Protein AF-A0A2T2T8S8-F1 (afdb_monomer)

Mean predicted aligned error: 12.5 Å

Foldseek 3Di:
DDDDDDDDDDDDDPPPPPPPPPPDPPPPDFQAAEWEQEPNHTDDQLPDDDSDHPVCVVVNQVVSQVSLVVQQLPVKDFDDWDWAPPDPGIHIYTYIYSHDRDDDDDDDDDD

Solvent-accessible surface area (backbone atoms only — not comparable to full-atom values): 7382 Å² total; per-residue (Å²): 134,90,77,90,81,88,82,90,82,82,78,93,73,92,67,80,78,72,80,76,78,77,78,69,84,74,74,85,83,58,62,32,53,72,41,45,27,47,75,87,37,84,44,81,59,90,67,80,73,74,83,54,50,74,88,40,54,68,58,55,52,49,55,52,46,53,51,39,35,74,74,22,18,75,62,42,43,77,77,50,75,49,78,44,72,91,51,97,65,33,36,36,41,41,33,30,38,48,65,65,75,59,76,91,85,81,88,87,86,86,132

Radius of gyration: 25.23 Å; Cα contacts (8 Å, |Δi|>4): 132; chains: 1; bounding box: 71×66×52 Å

Sequence (111 aa):
MWAMLLATSGLLGIGTACAQSREAPSPVGSTPDWHLILDGERADWPGEPPAAPLDSVRHVGQVLLDRLQEDGYYYAQVDSVVLDTTSTTPAVRLYAERGPRVVVGHLRIEG

Structure (mmCIF, N/CA/C/O backbone):
data_AF-A0A2T2T8S8-F1
#
_entry.id   AF-A0A2T2T8S8-F1
#
loop_
_atom_site.group_PDB
_atom_site.id
_atom_site.type_symbol
_atom_site.label_atom_id
_atom_site.label_alt_id
_atom_site.label_comp_id
_atom_site.label_asym_id
_atom_site.label_entity_id
_atom_site.label_seq_id
_atom_site.pdbx_PDB_ins_code
_atom_site.Cartn_x
_atom_site.Cartn_y
_atom_site.Cartn_z
_atom_site.occupancy
_atom_site.B_iso_or_equiv
_atom_site.auth_seq_id
_atom_site.auth_comp_id
_atom_site.auth_asym_id
_atom_site.auth_atom_id
_atom_site.pdbx_PDB_model_num
ATOM 1 N N . MET A 1 1 ? 50.464 -47.527 -17.097 1.00 39.84 1 MET A N 1
ATOM 2 C CA . MET A 1 1 ? 51.614 -47.984 -16.288 1.00 39.84 1 MET A CA 1
ATOM 3 C C . MET A 1 1 ? 52.515 -46.769 -16.094 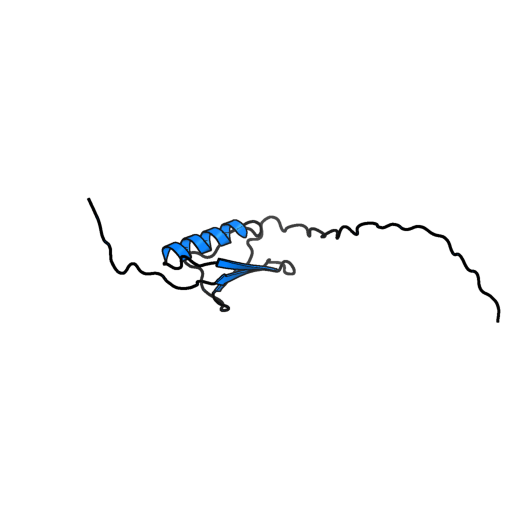1.00 39.84 1 MET A C 1
ATOM 5 O O . MET A 1 1 ? 52.869 -46.194 -17.112 1.00 39.84 1 MET A O 1
ATOM 9 N N . TRP A 1 2 ? 52.834 -46.412 -14.837 1.00 37.34 2 TRP A N 1
ATOM 10 C CA . TRP A 1 2 ? 53.684 -45.285 -14.374 1.00 37.34 2 TRP A CA 1
ATOM 11 C C . TRP A 1 2 ? 53.096 -43.868 -14.546 1.00 37.34 2 TRP A C 1
ATOM 13 O O . TRP A 1 2 ? 52.536 -43.565 -15.586 1.00 37.34 2 TRP A O 1
ATOM 23 N N . ALA A 1 3 ? 53.186 -42.930 -13.603 1.00 45.66 3 ALA A N 1
ATOM 24 C CA . ALA A 1 3 ? 53.543 -42.949 -12.186 1.00 45.66 3 ALA A CA 1
ATOM 25 C C . ALA A 1 3 ? 53.020 -41.639 -11.559 1.00 45.66 3 ALA A C 1
ATOM 27 O O . ALA A 1 3 ? 52.929 -40.612 -12.228 1.00 45.66 3 ALA A O 1
ATOM 28 N N . MET A 1 4 ? 52.675 -41.713 -10.274 1.00 52.09 4 MET A N 1
ATOM 29 C CA . MET A 1 4 ? 52.351 -40.595 -9.389 1.00 52.09 4 MET A CA 1
ATOM 30 C C . MET A 1 4 ? 53.404 -39.481 -9.424 1.00 52.09 4 MET A C 1
ATOM 32 O O . MET A 1 4 ? 54.600 -39.764 -9.388 1.00 52.09 4 MET A O 1
ATOM 36 N N . LEU A 1 5 ? 52.955 -38.231 -9.294 1.00 53.25 5 LEU A N 1
ATOM 37 C CA . LEU A 1 5 ? 53.728 -37.211 -8.590 1.00 53.25 5 LEU A CA 1
ATOM 38 C C . LEU A 1 5 ? 52.792 -36.420 -7.669 1.00 53.25 5 LEU A C 1
ATOM 40 O O . LEU A 1 5 ? 51.953 -35.635 -8.101 1.00 53.25 5 LEU A O 1
ATOM 44 N N . LEU A 1 6 ? 52.917 -36.739 -6.380 1.00 48.94 6 LEU A N 1
ATOM 45 C CA . LEU A 1 6 ? 52.375 -36.013 -5.242 1.00 48.94 6 LEU A CA 1
ATOM 46 C C . LEU A 1 6 ? 53.037 -34.634 -5.149 1.00 48.94 6 LEU A C 1
ATOM 48 O O . LEU A 1 6 ? 54.260 -34.546 -5.094 1.00 48.94 6 LEU A O 1
ATOM 52 N N . ALA A 1 7 ? 52.229 -33.588 -5.006 1.00 50.28 7 ALA A N 1
ATOM 53 C CA . ALA A 1 7 ? 52.652 -32.339 -4.385 1.00 50.28 7 ALA A CA 1
ATOM 54 C C . ALA A 1 7 ? 51.649 -31.975 -3.283 1.00 50.28 7 ALA A C 1
ATOM 56 O O . ALA A 1 7 ? 50.660 -31.281 -3.493 1.00 50.28 7 ALA A O 1
ATOM 57 N N . THR A 1 8 ? 51.896 -32.514 -2.093 1.00 53.31 8 THR A N 1
ATOM 58 C CA . THR A 1 8 ? 51.374 -32.010 -0.821 1.00 53.31 8 THR A CA 1
ATOM 59 C C . THR A 1 8 ? 52.195 -30.803 -0.386 1.00 53.31 8 THR A C 1
ATOM 61 O O . THR A 1 8 ? 53.397 -30.961 -0.181 1.00 53.31 8 THR A O 1
ATOM 64 N N . SER A 1 9 ? 51.555 -29.639 -0.240 1.00 46.44 9 SER A N 1
ATOM 65 C CA . SER A 1 9 ? 51.893 -28.468 0.608 1.00 46.44 9 SER A CA 1
ATOM 66 C C . SER A 1 9 ? 51.174 -27.260 -0.009 1.00 46.44 9 SER A C 1
ATOM 68 O O . SER A 1 9 ? 51.342 -27.009 -1.190 1.00 46.44 9 SER A O 1
ATOM 70 N N . GLY A 1 10 ? 50.352 -26.460 0.655 1.00 40.75 10 GLY A N 1
ATOM 71 C CA . GLY A 1 10 ? 50.026 -26.310 2.059 1.00 40.75 10 GLY A CA 1
ATOM 72 C C . GLY A 1 10 ? 49.193 -25.028 2.223 1.00 40.75 10 GLY A C 1
ATOM 73 O O . GLY A 1 10 ? 48.893 -24.342 1.250 1.00 40.75 10 GLY A O 1
ATOM 74 N N . LEU A 1 11 ? 48.905 -24.715 3.484 1.00 41.28 11 LEU A N 1
ATOM 75 C CA . LEU A 1 11 ? 48.324 -23.481 4.020 1.00 41.28 11 LEU A CA 1
ATOM 76 C C . LEU A 1 11 ? 46.808 -23.253 3.886 1.00 41.28 11 LEU A C 1
ATOM 78 O O . LEU A 1 11 ? 46.279 -22.806 2.873 1.00 41.28 11 LEU A O 1
ATOM 82 N N . LEU A 1 12 ? 46.157 -23.441 5.041 1.00 47.50 12 LEU A N 1
ATOM 83 C CA . LEU A 1 12 ? 45.060 -22.623 5.554 1.00 47.50 12 LEU A CA 1
ATOM 84 C C . LEU A 1 12 ? 45.119 -21.181 5.019 1.00 47.50 12 LEU A C 1
ATOM 86 O O . LEU A 1 12 ? 45.936 -20.374 5.457 1.00 47.50 12 LEU A O 1
ATOM 90 N N . GLY A 1 13 ? 44.180 -20.852 4.144 1.00 38.56 13 GLY A N 1
ATOM 91 C CA . GLY A 1 13 ? 43.701 -19.495 3.950 1.00 38.56 13 GLY A CA 1
ATOM 92 C C . GLY A 1 13 ? 42.213 -19.503 4.245 1.00 38.56 13 GLY A C 1
ATOM 93 O O . GLY A 1 13 ? 41.417 -19.807 3.362 1.00 38.56 13 GLY A O 1
ATOM 94 N N . ILE A 1 14 ? 41.823 -19.191 5.483 1.00 51.94 14 ILE A N 1
ATOM 95 C CA . ILE A 1 14 ? 40.445 -18.790 5.791 1.00 51.94 14 ILE A CA 1
ATOM 96 C C . ILE A 1 14 ? 40.292 -17.381 5.208 1.00 51.94 14 ILE A C 1
ATOM 98 O O . ILE A 1 14 ? 40.355 -16.376 5.908 1.00 51.94 14 ILE A O 1
ATOM 102 N N . GLY A 1 15 ? 40.216 -17.309 3.882 1.00 43.00 15 GLY A N 1
ATOM 103 C CA . GLY A 1 15 ? 39.838 -16.109 3.165 1.00 43.00 15 GLY A CA 1
ATOM 104 C C . GLY A 1 15 ? 38.327 -16.038 3.212 1.00 43.00 15 GLY A C 1
ATOM 105 O O . GLY A 1 15 ? 37.651 -16.795 2.522 1.00 43.00 15 GLY A O 1
ATOM 106 N N . THR A 1 16 ? 37.801 -15.164 4.060 1.00 51.31 16 THR A N 1
ATOM 107 C CA . THR A 1 16 ? 36.418 -14.699 3.987 1.00 51.31 16 THR A CA 1
ATOM 108 C C . THR A 1 16 ? 36.106 -14.345 2.536 1.00 51.31 16 THR A C 1
ATOM 110 O O . THR A 1 16 ? 36.613 -13.352 2.013 1.00 51.31 16 THR A O 1
ATOM 113 N N . ALA A 1 17 ? 35.314 -15.179 1.866 1.00 47.94 17 ALA A N 1
ATOM 114 C CA . ALA A 1 17 ? 34.759 -14.846 0.570 1.00 47.94 17 ALA A CA 1
ATOM 115 C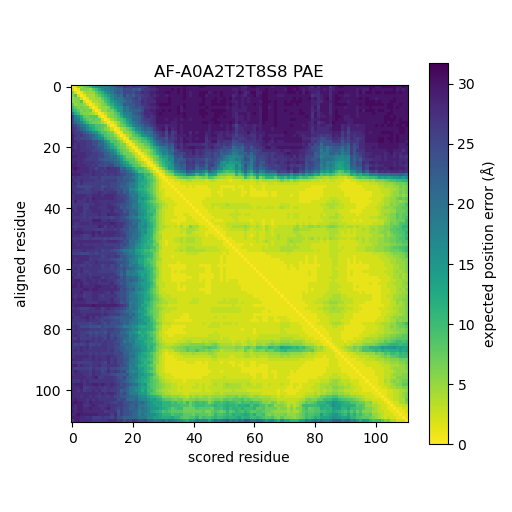 C . ALA A 1 17 ? 33.784 -13.686 0.793 1.00 47.94 17 ALA A C 1
ATOM 117 O O . ALA A 1 17 ? 32.633 -13.892 1.171 1.00 47.94 17 ALA A O 1
ATOM 118 N N . CYS A 1 18 ? 34.254 -12.452 0.614 1.00 49.56 18 CYS A N 1
ATOM 119 C CA . CYS A 1 18 ? 33.355 -11.329 0.412 1.00 49.56 18 CYS A CA 1
ATOM 120 C C . CYS A 1 18 ? 32.591 -11.636 -0.875 1.00 49.56 18 CYS A C 1
ATOM 122 O O . CYS A 1 18 ? 33.172 -11.611 -1.960 1.00 49.56 18 CYS A O 1
ATOM 124 N N . ALA A 1 19 ? 31.308 -11.976 -0.757 1.00 44.47 19 ALA A N 1
ATOM 125 C CA . ALA A 1 19 ? 30.407 -11.969 -1.893 1.00 44.47 19 ALA A CA 1
ATOM 126 C C . ALA A 1 19 ? 30.421 -10.540 -2.454 1.00 44.47 19 ALA A C 1
ATOM 128 O O . ALA A 1 19 ? 29.839 -9.627 -1.873 1.00 44.47 19 ALA A O 1
ATOM 129 N N . GLN A 1 20 ? 31.173 -10.318 -3.533 1.00 46.09 20 GLN A N 1
ATOM 130 C CA . GLN A 1 20 ? 31.117 -9.071 -4.277 1.00 46.09 20 GLN A CA 1
ATOM 131 C C . GLN A 1 20 ? 29.781 -9.069 -5.013 1.00 46.09 20 GLN A C 1
ATOM 133 O O . GLN A 1 20 ? 29.659 -9.620 -6.107 1.00 46.09 20 GLN A O 1
ATOM 138 N N . SER A 1 21 ? 28.760 -8.492 -4.381 1.00 49.69 21 SER A N 1
ATOM 139 C CA . SER A 1 21 ? 27.549 -8.087 -5.082 1.00 49.69 21 SER A CA 1
ATOM 140 C C . SER A 1 21 ? 27.979 -7.116 -6.172 1.00 49.69 21 SER A C 1
ATOM 142 O O . SER A 1 21 ? 28.394 -5.992 -5.901 1.00 49.69 21 SER A O 1
ATOM 144 N N . ARG A 1 22 ? 27.964 -7.593 -7.416 1.00 43.16 22 ARG A N 1
ATOM 145 C CA . ARG A 1 22 ? 28.172 -6.762 -8.593 1.00 43.16 22 ARG A CA 1
ATOM 146 C C . ARG A 1 22 ? 27.006 -5.785 -8.651 1.00 43.16 22 ARG A C 1
ATOM 148 O O . ARG A 1 22 ? 25.899 -6.178 -9.008 1.00 43.16 22 ARG A O 1
ATOM 155 N N . GLU A 1 23 ? 27.257 -4.534 -8.291 1.00 48.78 23 GLU A N 1
ATOM 156 C CA . GLU A 1 23 ? 26.341 -3.444 -8.600 1.00 48.78 23 GLU A CA 1
ATOM 157 C C . GLU A 1 23 ? 26.225 -3.370 -10.125 1.00 48.78 23 GLU A C 1
ATOM 159 O O . GLU A 1 23 ? 27.192 -3.100 -10.844 1.00 48.78 23 GLU A O 1
ATOM 164 N N . ALA A 1 24 ? 25.046 -3.717 -10.640 1.00 56.38 24 ALA A N 1
ATOM 165 C CA . ALA A 1 24 ? 24.691 -3.370 -12.002 1.00 56.38 24 ALA A CA 1
ATOM 166 C C . ALA A 1 24 ? 24.649 -1.835 -12.094 1.00 56.38 24 ALA A C 1
ATOM 168 O O . ALA A 1 24 ? 24.199 -1.195 -11.141 1.00 56.38 24 ALA A O 1
ATOM 169 N N . PRO A 1 25 ? 25.112 -1.226 -13.201 1.00 47.28 25 PRO A N 1
ATOM 170 C CA . PRO A 1 25 ? 24.953 0.206 -13.395 1.00 47.28 25 PRO A CA 1
ATOM 171 C C . PRO A 1 25 ? 23.465 0.549 -13.295 1.00 47.28 25 PRO A C 1
ATOM 173 O O . PRO A 1 25 ? 22.661 0.070 -14.095 1.00 47.28 25 PRO A O 1
ATOM 176 N N . SER A 1 26 ? 23.101 1.343 -12.286 1.00 52.53 26 SER A N 1
ATOM 177 C CA . SER A 1 26 ? 21.741 1.847 -12.127 1.00 52.53 26 SER A CA 1
ATOM 178 C C . SER A 1 26 ? 21.361 2.616 -13.393 1.00 52.53 26 SER A C 1
ATOM 180 O O . SER A 1 26 ? 22.100 3.533 -13.769 1.00 52.53 26 SER A O 1
ATOM 182 N N . PRO A 1 27 ? 20.244 2.292 -14.067 1.00 54.09 27 PRO A N 1
ATOM 183 C CA . PRO A 1 27 ? 19.713 3.167 -15.095 1.00 54.09 27 PRO A CA 1
ATOM 184 C C . PRO A 1 27 ? 19.326 4.478 -14.410 1.00 54.09 27 PRO A C 1
ATOM 186 O O . PRO A 1 27 ? 18.331 4.573 -13.693 1.00 54.09 27 PRO A O 1
ATOM 189 N N . VAL A 1 28 ? 20.178 5.486 -14.566 1.00 50.19 28 VAL A N 1
ATOM 190 C CA . VAL A 1 28 ? 19.932 6.839 -14.077 1.00 50.19 28 VAL A CA 1
ATOM 191 C C . VAL A 1 28 ? 18.678 7.352 -14.792 1.00 50.19 28 VAL A C 1
ATOM 193 O O . VAL A 1 28 ? 18.725 7.655 -15.980 1.00 50.19 28 VAL A O 1
ATOM 196 N N . GLY A 1 29 ? 17.551 7.421 -14.077 1.00 58.06 29 GLY A N 1
ATOM 197 C CA . GLY A 1 29 ? 16.360 8.161 -14.508 1.00 58.06 29 GLY A CA 1
ATOM 198 C C . GLY A 1 29 ? 15.196 7.372 -15.117 1.00 58.06 29 GLY A C 1
ATOM 199 O O . GLY A 1 29 ? 14.261 8.009 -15.592 1.00 58.06 29 GLY A O 1
ATOM 200 N N . SER A 1 30 ? 15.184 6.034 -15.102 1.00 67.19 30 SER A N 1
ATOM 201 C CA . SER A 1 30 ? 13.965 5.294 -15.471 1.00 67.19 30 SER A CA 1
ATOM 202 C C . SER A 1 30 ? 13.018 5.196 -14.272 1.00 67.19 30 SER A C 1
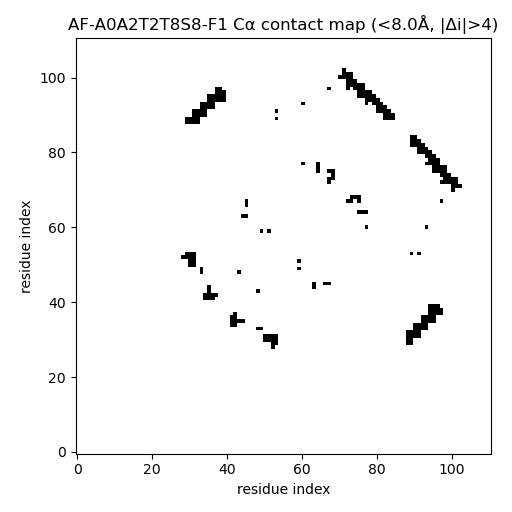ATOM 204 O O . SER A 1 30 ? 13.363 4.555 -13.276 1.00 67.19 30 SER A O 1
ATOM 206 N N . THR A 1 31 ? 11.830 5.799 -14.363 1.00 85.00 31 THR A N 1
ATOM 207 C CA . THR A 1 31 ? 10.737 5.530 -13.417 1.00 85.00 31 THR A CA 1
ATOM 208 C C . THR A 1 31 ? 10.334 4.062 -13.567 1.00 85.00 31 THR A C 1
ATOM 210 O O . THR A 1 31 ? 9.957 3.666 -14.671 1.00 85.00 31 THR A O 1
ATOM 213 N N . PRO A 1 32 ? 10.471 3.236 -12.518 1.00 93.06 32 PRO A N 1
ATOM 214 C CA . PRO A 1 32 ? 10.121 1.833 -12.604 1.00 93.06 32 PRO A CA 1
ATOM 215 C C . PRO A 1 32 ? 8.603 1.643 -12.627 1.00 93.06 32 PRO A C 1
ATOM 217 O O . PRO A 1 32 ? 7.843 2.487 -12.145 1.00 93.06 32 PRO A O 1
ATOM 220 N N . ASP A 1 33 ? 8.170 0.490 -13.123 1.00 94.94 33 ASP A N 1
ATOM 221 C CA . ASP A 1 33 ? 6.774 0.078 -13.056 1.00 94.94 33 ASP A CA 1
ATOM 222 C C . ASP A 1 33 ? 6.448 -0.391 -11.632 1.00 94.94 33 ASP A C 1
ATOM 224 O O . ASP A 1 33 ? 6.867 -1.464 -11.188 1.00 94.94 33 ASP A O 1
ATOM 228 N N . TRP A 1 34 ? 5.707 0.437 -10.894 1.00 96.81 34 TRP A N 1
ATOM 229 C CA . TRP A 1 34 ? 5.297 0.162 -9.518 1.00 96.81 34 TRP A CA 1
ATOM 230 C C . TRP A 1 34 ? 4.038 -0.708 -9.466 1.00 96.81 34 TRP A C 1
ATOM 232 O O . TRP A 1 34 ? 2.998 -0.395 -10.055 1.00 96.81 34 TRP A O 1
ATOM 242 N N . HIS A 1 35 ? 4.095 -1.793 -8.701 1.00 97.38 35 HIS A N 1
ATOM 243 C CA . HIS A 1 35 ? 2.973 -2.691 -8.455 1.00 97.38 35 HIS A CA 1
ATOM 244 C C . HIS A 1 35 ? 2.789 -2.904 -6.956 1.00 97.38 35 HIS A C 1
ATOM 246 O O . HIS A 1 35 ? 3.736 -3.269 -6.258 1.00 97.38 35 HIS A O 1
ATOM 252 N N . LEU A 1 36 ? 1.560 -2.709 -6.482 1.00 98.31 36 LEU A N 1
ATOM 253 C CA . LEU A 1 36 ? 1.169 -3.006 -5.112 1.00 98.31 36 LEU A CA 1
ATOM 254 C C . LEU A 1 36 ? 0.523 -4.390 -5.049 1.00 98.31 36 LEU A C 1
ATOM 256 O O . LEU A 1 36 ? -0.374 -4.711 -5.833 1.00 98.31 36 LEU A O 1
ATOM 260 N N . ILE A 1 37 ? 0.995 -5.201 -4.110 1.00 98.50 37 ILE A N 1
ATOM 261 C CA . ILE A 1 37 ? 0.382 -6.462 -3.725 1.00 98.50 37 ILE A CA 1
ATOM 262 C C . ILE A 1 37 ? -0.050 -6.304 -2.272 1.00 98.50 37 ILE A C 1
ATOM 264 O O . ILE A 1 37 ? 0.792 -6.134 -1.392 1.00 98.50 37 ILE A O 1
ATOM 268 N N . LEU A 1 38 ? -1.355 -6.337 -2.033 1.00 97.88 38 LEU A N 1
ATOM 269 C CA . LEU A 1 38 ? -1.960 -6.118 -0.731 1.00 97.88 38 LEU A CA 1
ATOM 270 C C . LEU A 1 38 ? -2.703 -7.384 -0.309 1.00 97.88 38 LEU A C 1
ATOM 272 O O . LEU A 1 38 ? -3.566 -7.865 -1.039 1.00 97.88 38 LEU A O 1
ATOM 276 N N . ASP A 1 39 ? -2.332 -7.943 0.841 1.00 97.25 39 ASP A N 1
ATOM 277 C CA . ASP A 1 39 ? -2.870 -9.212 1.359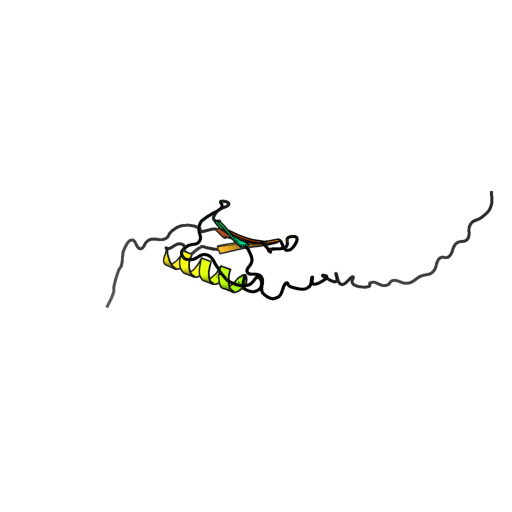 1.00 97.25 39 ASP A CA 1
ATOM 278 C C . ASP A 1 39 ? -2.766 -10.375 0.346 1.00 97.25 39 ASP A C 1
ATOM 280 O O . ASP A 1 39 ? -3.633 -11.241 0.255 1.00 97.25 39 ASP A O 1
ATOM 284 N N . GLY A 1 40 ? -1.690 -10.378 -0.448 1.00 96.88 40 GLY A N 1
ATOM 285 C CA . GLY A 1 40 ? -1.415 -11.403 -1.459 1.00 96.88 40 GLY A CA 1
ATOM 286 C C . GLY A 1 40 ? -2.057 -11.165 -2.831 1.00 96.88 40 GLY A C 1
ATOM 287 O O . GLY A 1 40 ? -1.746 -11.901 -3.768 1.00 96.88 40 GLY A O 1
ATOM 288 N N . GLU A 1 41 ? -2.877 -10.126 -2.996 1.00 97.50 41 GLU A N 1
ATOM 289 C CA . GLU A 1 41 ? -3.541 -9.806 -4.265 1.00 97.50 41 GLU A CA 1
ATOM 290 C C . GLU A 1 41 ? -3.022 -8.505 -4.877 1.00 97.50 41 GLU A C 1
ATOM 292 O O . GLU A 1 41 ? -2.638 -7.573 -4.174 1.00 97.50 41 GLU A O 1
ATOM 297 N N . ARG A 1 42 ? -3.006 -8.414 -6.213 1.00 97.50 42 ARG A N 1
ATOM 298 C CA . ARG A 1 42 ? -2.664 -7.154 -6.886 1.00 97.50 42 ARG A CA 1
ATOM 299 C C . ARG A 1 42 ? -3.754 -6.128 -6.591 1.00 97.50 42 ARG A C 1
ATOM 301 O O . ARG A 1 42 ? -4.917 -6.375 -6.892 1.00 97.50 42 ARG A O 1
ATOM 308 N N . ALA A 1 43 ? -3.352 -4.984 -6.056 1.00 97.19 43 ALA A N 1
ATOM 309 C CA . ALA A 1 43 ? -4.262 -3.940 -5.617 1.00 97.19 43 ALA A CA 1
ATOM 310 C C . ALA A 1 43 ? -3.933 -2.597 -6.270 1.00 97.19 43 ALA A C 1
ATOM 312 O O . ALA A 1 43 ? -2.809 -2.358 -6.725 1.00 97.19 43 ALA A O 1
ATOM 313 N N . ASP A 1 44 ? -4.926 -1.716 -6.280 1.00 96.56 44 ASP A N 1
ATOM 314 C CA . ASP A 1 44 ? -4.724 -0.311 -6.597 1.00 96.56 44 ASP A CA 1
ATOM 315 C C . ASP A 1 44 ? -4.032 0.395 -5.430 1.00 96.56 44 ASP A C 1
ATOM 317 O O . ASP A 1 44 ? -4.210 0.040 -4.261 1.00 96.56 44 ASP A O 1
ATOM 321 N N . TRP A 1 45 ? -3.235 1.412 -5.748 1.00 96.00 45 TRP A N 1
ATOM 322 C CA . TRP A 1 45 ? -2.610 2.241 -4.726 1.00 96.00 45 TRP A CA 1
ATOM 323 C C . TRP A 1 45 ? -3.683 3.050 -3.985 1.00 96.00 45 TRP A C 1
ATOM 325 O O . TRP A 1 45 ? -4.592 3.583 -4.625 1.00 96.00 45 TRP A O 1
ATOM 335 N N . PRO A 1 46 ? -3.585 3.205 -2.652 1.00 93.62 46 PRO A N 1
ATOM 336 C CA . PRO A 1 46 ? -4.387 4.200 -1.958 1.00 93.62 46 PRO A CA 1
ATOM 337 C C . PRO A 1 46 ? -3.903 5.583 -2.420 1.00 93.62 46 PRO A C 1
ATOM 339 O O . PRO A 1 46 ? -2.822 6.038 -2.041 1.00 93.62 46 PRO A O 1
ATOM 342 N N . GLY A 1 47 ? -4.663 6.216 -3.314 1.00 91.31 47 GLY A N 1
ATOM 343 C CA . GLY A 1 47 ? -4.306 7.477 -3.970 1.00 91.31 47 GLY A CA 1
ATOM 344 C C . GLY A 1 47 ? -3.513 7.302 -5.271 1.00 91.31 47 GLY A C 1
ATOM 345 O O . GLY A 1 47 ? -3.654 6.310 -5.980 1.00 91.31 47 GLY A O 1
ATOM 346 N N . GLU A 1 48 ? -2.689 8.298 -5.604 1.00 91.94 48 GLU A N 1
ATOM 347 C CA . GLU A 1 48 ? -1.902 8.296 -6.843 1.00 91.94 48 GLU A CA 1
ATOM 348 C C . GLU A 1 48 ? -0.816 7.199 -6.806 1.00 91.94 48 GLU A C 1
ATOM 350 O O . GLU A 1 48 ? -0.101 7.088 -5.792 1.00 91.94 48 GLU A O 1
ATOM 355 N N . PRO A 1 49 ? -0.645 6.423 -7.895 1.00 92.44 49 PRO A N 1
ATOM 356 C CA . PRO A 1 49 ? 0.485 5.519 -8.050 1.00 92.44 49 PRO A CA 1
ATOM 357 C C . PRO A 1 49 ? 1.835 6.254 -7.952 1.00 92.44 49 PRO A C 1
ATOM 359 O O . PRO A 1 49 ? 1.950 7.409 -8.370 1.00 92.44 49 PRO A O 1
ATOM 362 N N . PRO A 1 50 ? 2.896 5.610 -7.441 1.00 94.00 50 PRO A N 1
ATOM 363 C CA . PRO A 1 50 ? 4.195 6.252 -7.314 1.00 94.00 50 PRO A CA 1
ATOM 364 C C . PRO A 1 50 ? 4.819 6.546 -8.681 1.00 94.00 50 PRO A C 1
ATOM 366 O O . PRO A 1 50 ? 4.992 5.652 -9.504 1.00 94.00 50 PRO A O 1
ATOM 369 N N . ALA A 1 51 ? 5.258 7.789 -8.876 1.00 92.06 51 ALA A N 1
ATOM 370 C CA . ALA A 1 51 ? 6.121 8.196 -9.989 1.00 92.06 51 ALA A CA 1
ATOM 371 C C . ALA A 1 51 ? 7.606 8.299 -9.569 1.00 92.06 51 ALA A C 1
ATOM 373 O O . ALA A 1 51 ? 8.399 8.998 -10.200 1.00 92.06 51 ALA A O 1
ATOM 374 N N . ALA A 1 52 ? 7.976 7.645 -8.463 1.00 92.06 52 ALA A N 1
ATOM 375 C CA . ALA A 1 52 ? 9.273 7.790 -7.806 1.00 92.06 52 ALA A CA 1
ATOM 376 C C . ALA A 1 52 ? 10.359 6.887 -8.428 1.00 92.06 52 ALA A C 1
ATOM 378 O O . ALA A 1 52 ? 10.030 5.809 -8.929 1.00 92.06 52 ALA A O 1
ATOM 379 N N . PRO A 1 53 ? 11.646 7.284 -8.374 1.00 93.00 53 PRO A N 1
ATOM 380 C CA . PRO A 1 53 ? 12.755 6.463 -8.860 1.00 93.00 53 PRO A CA 1
ATOM 381 C C . PRO A 1 53 ? 12.966 5.196 -8.015 1.00 93.00 53 PRO A C 1
ATOM 383 O O . PRO A 1 53 ? 12.465 5.066 -6.898 1.00 93.00 53 PRO A O 1
ATOM 386 N N . LEU A 1 54 ? 13.731 4.245 -8.560 1.00 91.38 54 LEU A N 1
ATOM 387 C CA . LEU A 1 54 ? 13.939 2.912 -7.977 1.00 91.38 54 LEU A CA 1
ATOM 388 C C . LEU A 1 54 ? 14.553 2.926 -6.564 1.00 91.38 54 LEU A C 1
ATOM 390 O O . LEU A 1 54 ? 14.270 2.046 -5.761 1.00 91.38 54 LEU A O 1
ATOM 394 N N . ASP A 1 55 ? 15.375 3.916 -6.232 1.00 91.12 55 ASP A N 1
ATOM 395 C CA . ASP A 1 55 ? 15.988 4.080 -4.907 1.00 91.12 55 ASP A CA 1
ATOM 396 C C . ASP A 1 55 ? 15.010 4.617 -3.842 1.00 91.12 55 ASP A C 1
ATOM 398 O O . ASP A 1 55 ? 15.299 4.584 -2.645 1.00 91.12 55 ASP A O 1
ATOM 402 N N . SER A 1 56 ? 13.810 5.040 -4.250 1.00 94.19 56 SER A N 1
ATOM 403 C CA . SER A 1 56 ? 12.782 5.600 -3.368 1.00 94.19 56 SER A CA 1
ATOM 404 C C . SER A 1 56 ? 11.872 4.554 -2.715 1.00 94.19 56 SER A C 1
ATOM 406 O O . SER A 1 56 ? 10.885 4.922 -2.082 1.00 94.19 56 SER A O 1
ATOM 408 N N . VAL A 1 57 ? 12.199 3.258 -2.800 1.00 94.81 57 VAL A N 1
ATOM 409 C CA . VAL A 1 57 ? 11.416 2.145 -2.213 1.00 94.81 57 VAL A CA 1
ATOM 410 C C . VAL A 1 57 ? 11.020 2.398 -0.763 1.00 94.81 57 VAL A C 1
ATOM 412 O O . VAL A 1 57 ? 9.860 2.217 -0.400 1.00 94.81 57 VAL A O 1
ATOM 415 N N . ARG A 1 58 ? 11.960 2.865 0.065 1.00 96.12 58 ARG A N 1
ATOM 416 C CA . ARG A 1 58 ? 11.680 3.156 1.477 1.00 96.12 58 ARG A CA 1
ATOM 417 C C . ARG A 1 58 ? 10.636 4.259 1.631 1.00 96.12 58 ARG A C 1
ATOM 419 O O . ARG A 1 58 ? 9.726 4.118 2.440 1.00 96.12 58 ARG A O 1
ATOM 426 N N . HIS A 1 59 ? 10.773 5.335 0.862 1.00 96.75 59 HIS A N 1
ATOM 427 C CA . HIS A 1 59 ? 9.859 6.469 0.922 1.00 96.75 59 HIS A CA 1
ATOM 428 C C . HIS A 1 59 ? 8.463 6.091 0.411 1.00 96.75 59 HIS A C 1
ATOM 430 O O . HIS A 1 59 ? 7.475 6.376 1.076 1.00 96.75 59 HIS A O 1
ATOM 436 N N . VAL A 1 60 ? 8.379 5.374 -0.715 1.00 97.44 60 VAL A N 1
ATOM 437 C CA . VAL A 1 60 ? 7.109 4.867 -1.259 1.00 97.44 60 VAL A CA 1
ATOM 438 C C . VAL A 1 60 ? 6.406 3.944 -0.260 1.00 97.44 60 VAL A C 1
ATOM 440 O O . VAL A 1 60 ? 5.201 4.070 -0.059 1.00 97.44 60 VAL A O 1
ATOM 443 N N . GLY A 1 61 ? 7.154 3.060 0.408 1.00 97.56 61 GLY A N 1
ATOM 444 C CA . GLY A 1 61 ? 6.615 2.200 1.462 1.00 97.56 61 GLY A CA 1
ATOM 445 C C . GLY A 1 61 ? 6.060 2.987 2.653 1.00 97.56 61 GLY A C 1
ATOM 446 O O . GLY A 1 61 ? 4.972 2.678 3.123 1.00 97.56 61 GLY A O 1
ATOM 447 N N . GLN A 1 62 ? 6.757 4.031 3.110 1.00 97.94 62 GLN A N 1
ATOM 448 C CA . GLN A 1 62 ? 6.265 4.905 4.185 1.00 97.94 62 GLN A CA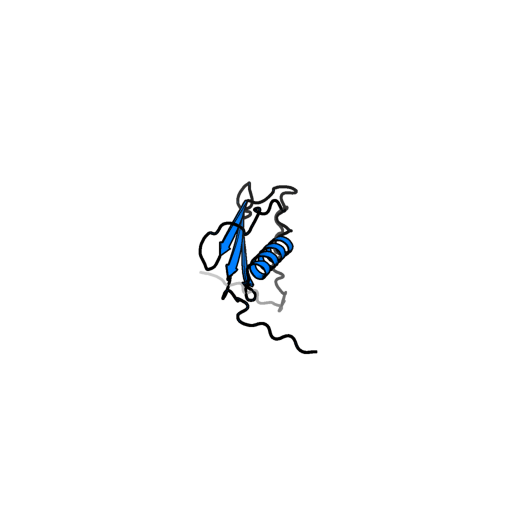 1
ATOM 449 C C . GLN A 1 62 ? 4.970 5.617 3.789 1.00 97.94 62 GLN A C 1
ATOM 451 O O . GLN A 1 62 ? 3.994 5.540 4.521 1.00 97.94 62 GLN A O 1
ATOM 456 N N . VAL A 1 63 ? 4.929 6.213 2.594 1.00 97.75 63 VAL A N 1
ATOM 457 C CA . VAL A 1 63 ? 3.729 6.889 2.079 1.00 97.75 63 VAL A CA 1
ATOM 458 C C . VAL A 1 63 ? 2.543 5.928 1.973 1.00 97.75 63 VAL A C 1
ATOM 460 O O . VAL A 1 63 ? 1.422 6.300 2.308 1.00 97.75 63 VAL A O 1
ATOM 463 N N . LEU A 1 64 ? 2.769 4.687 1.528 1.00 98.06 64 LEU A N 1
ATOM 464 C CA . LEU A 1 64 ? 1.729 3.657 1.524 1.00 98.06 64 LEU A CA 1
ATOM 465 C C . LEU A 1 64 ? 1.197 3.395 2.940 1.00 98.06 64 LEU A C 1
ATOM 467 O O . LEU A 1 64 ? -0.016 3.380 3.138 1.00 98.06 64 LEU A O 1
ATOM 471 N N . LEU A 1 65 ? 2.092 3.178 3.908 1.00 98.00 65 LEU A N 1
ATOM 472 C CA . LEU A 1 65 ? 1.707 2.884 5.288 1.00 98.00 65 LEU A CA 1
ATOM 473 C C . LEU A 1 65 ? 0.964 4.049 5.938 1.00 98.00 65 LEU A C 1
ATOM 475 O O . LEU A 1 65 ? -0.035 3.806 6.608 1.00 98.00 65 LEU A O 1
ATOM 479 N N . ASP A 1 66 ? 1.405 5.284 5.716 1.00 97.81 66 ASP A N 1
ATOM 480 C CA . ASP A 1 66 ? 0.747 6.479 6.247 1.00 97.81 66 ASP A CA 1
ATOM 481 C C . ASP A 1 66 ? -0.701 6.563 5.743 1.00 97.81 66 ASP A C 1
ATOM 483 O O . ASP A 1 66 ? -1.629 6.709 6.536 1.00 97.81 66 ASP A O 1
ATOM 487 N N . ARG A 1 67 ? -0.926 6.339 4.442 1.00 97.44 67 ARG A N 1
ATOM 488 C CA . ARG A 1 67 ? -2.278 6.337 3.856 1.00 97.44 67 ARG A CA 1
ATOM 489 C C . ARG A 1 67 ? -3.153 5.202 4.383 1.00 97.44 67 ARG A C 1
ATOM 491 O O . ARG A 1 67 ? -4.323 5.406 4.686 1.00 97.44 67 ARG A O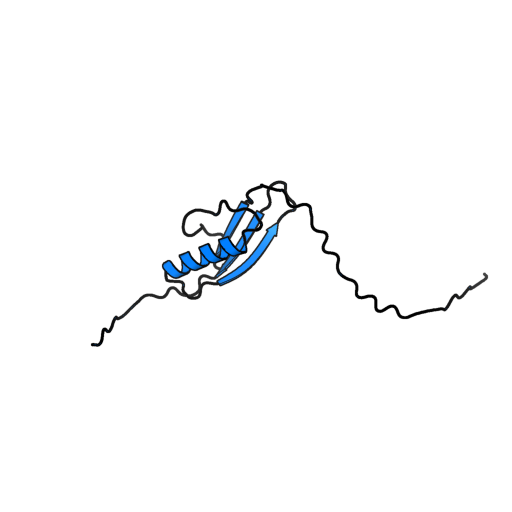 1
ATOM 498 N N . LEU A 1 68 ? -2.595 4.000 4.531 1.00 97.25 68 LEU A N 1
ATOM 499 C CA . LEU A 1 68 ? -3.333 2.879 5.118 1.00 97.25 68 LEU A CA 1
ATOM 500 C C . LEU A 1 68 ? -3.724 3.167 6.577 1.00 97.25 68 LEU A C 1
ATOM 502 O O . LEU A 1 68 ? -4.840 2.848 6.989 1.00 97.25 68 LEU A O 1
ATOM 506 N N . GLN A 1 69 ? -2.846 3.806 7.351 1.00 96.50 69 GLN A N 1
ATOM 507 C CA . GLN A 1 69 ? -3.147 4.228 8.719 1.00 96.50 69 GLN A CA 1
ATOM 508 C C . GLN A 1 69 ? -4.238 5.306 8.762 1.00 96.50 69 GLN A C 1
ATOM 510 O O . GLN A 1 69 ? -5.131 5.220 9.606 1.00 96.50 69 GLN A O 1
ATOM 515 N N . GLU A 1 70 ? -4.213 6.275 7.842 1.00 96.12 70 GLU A N 1
ATOM 516 C CA . GLU A 1 70 ? -5.279 7.277 7.679 1.00 96.12 70 GLU A CA 1
ATOM 517 C C . GLU A 1 70 ? -6.646 6.624 7.398 1.00 96.12 70 GLU A C 1
ATOM 519 O O . GLU A 1 70 ? -7.667 7.071 7.924 1.00 96.12 70 GLU A O 1
ATOM 524 N N . ASP A 1 71 ? -6.667 5.505 6.669 1.00 95.38 71 ASP A N 1
ATOM 525 C CA . ASP A 1 71 ? -7.877 4.722 6.378 1.00 95.38 71 ASP A CA 1
ATOM 526 C C . ASP A 1 71 ? -8.344 3.810 7.537 1.00 95.38 71 ASP A C 1
ATOM 528 O O . ASP A 1 71 ? -9.409 3.169 7.457 1.00 95.38 71 ASP A O 1
ATOM 532 N N . GLY A 1 72 ? -7.580 3.764 8.633 1.00 97.06 72 GLY A N 1
ATOM 533 C CA . GLY A 1 72 ? -7.862 2.994 9.847 1.00 97.06 72 GLY A CA 1
ATOM 534 C C . GLY A 1 72 ? -7.133 1.650 9.942 1.00 97.06 72 GLY A C 1
ATOM 535 O O . GLY A 1 72 ? -7.411 0.873 10.856 1.00 97.06 72 GLY A O 1
ATOM 536 N N . TYR A 1 73 ? -6.206 1.344 9.034 1.00 97.62 73 TYR A N 1
ATOM 537 C CA . TYR A 1 73 ? -5.384 0.129 9.069 1.00 97.62 73 TYR A CA 1
ATOM 538 C C . TYR A 1 73 ? -4.087 0.366 9.857 1.00 97.62 73 TYR A C 1
ATOM 540 O O . TYR A 1 73 ? -2.985 0.344 9.316 1.00 97.62 73 TYR A O 1
ATOM 548 N N . TYR A 1 74 ? -4.205 0.610 11.166 1.00 96.81 74 TYR A N 1
ATOM 549 C CA . TYR A 1 74 ? -3.058 0.988 12.012 1.00 96.81 74 TYR A CA 1
ATOM 550 C C . TYR A 1 74 ? -1.977 -0.085 12.166 1.00 96.81 74 TYR A C 1
ATOM 552 O O . TYR A 1 74 ? -0.867 0.215 12.596 1.00 96.81 74 TYR A O 1
ATOM 560 N N . TYR A 1 75 ? -2.303 -1.331 11.832 1.00 96.62 75 TYR A N 1
ATOM 561 C CA . TYR A 1 75 ? -1.383 -2.464 11.888 1.00 96.62 75 TYR A CA 1
ATOM 562 C C . TYR A 1 75 ? -0.876 -2.865 10.501 1.00 96.62 75 TYR A C 1
ATOM 564 O O . TYR A 1 75 ? -0.370 -3.974 10.338 1.00 96.62 75 TYR A O 1
ATOM 572 N N . ALA A 1 76 ? -1.039 -1.991 9.503 1.00 98.00 76 ALA A N 1
ATOM 573 C CA . ALA A 1 76 ? -0.504 -2.231 8.178 1.00 98.00 76 ALA A CA 1
ATOM 574 C C . ALA A 1 76 ? 1.023 -2.346 8.227 1.00 98.00 76 ALA A C 1
ATOM 576 O O . ALA A 1 76 ? 1.702 -1.599 8.936 1.00 98.00 76 ALA A O 1
ATOM 577 N N . GLN A 1 77 ? 1.565 -3.268 7.440 1.00 98.00 77 GLN A N 1
ATOM 578 C CA . GLN A 1 77 ? 2.999 -3.513 7.360 1.00 98.00 77 GLN A CA 1
ATOM 579 C C . GLN A 1 77 ? 3.431 -3.782 5.923 1.00 98.00 77 GLN A C 1
ATOM 581 O O . GLN A 1 77 ? 2.695 -4.374 5.135 1.00 98.00 77 GLN A O 1
ATOM 586 N N . VAL A 1 78 ? 4.645 -3.351 5.585 1.00 97.94 78 VAL A N 1
ATOM 587 C CA . VAL A 1 78 ? 5.325 -3.784 4.361 1.00 97.94 78 VAL A CA 1
ATOM 588 C C . VAL A 1 78 ? 6.064 -5.072 4.697 1.00 97.94 78 VAL A C 1
ATOM 590 O O . VAL A 1 78 ? 6.945 -5.060 5.554 1.00 97.94 78 VAL A O 1
ATOM 593 N N . ASP A 1 79 ? 5.700 -6.161 4.029 1.00 97.25 79 ASP A N 1
ATOM 594 C CA . ASP A 1 79 ? 6.331 -7.469 4.208 1.00 97.25 79 ASP A CA 1
ATOM 595 C C . ASP A 1 79 ? 7.657 -7.530 3.442 1.00 97.25 79 ASP A C 1
ATOM 597 O O . ASP A 1 79 ? 8.732 -7.743 4.007 1.00 97.25 79 ASP A O 1
ATOM 601 N N . SER A 1 80 ? 7.599 -7.286 2.133 1.00 97.19 80 SER A N 1
ATOM 602 C CA . SER A 1 80 ? 8.749 -7.472 1.258 1.00 97.19 80 SER A CA 1
ATOM 603 C C . SER A 1 80 ? 8.680 -6.606 0.003 1.00 97.19 80 SER A C 1
ATOM 605 O O . SER A 1 80 ? 7.637 -6.075 -0.385 1.00 97.19 80 SER A O 1
ATOM 607 N N . VAL A 1 81 ? 9.834 -6.436 -0.643 1.00 97.38 81 VAL A N 1
ATOM 608 C CA . VAL A 1 81 ? 9.948 -5.724 -1.918 1.00 97.38 81 VAL A CA 1
ATOM 609 C C . VAL A 1 81 ? 10.755 -6.574 -2.881 1.00 97.38 81 VAL A C 1
ATOM 611 O O . VAL A 1 81 ? 11.859 -7.009 -2.556 1.00 97.38 81 VAL A O 1
ATOM 614 N N . VAL A 1 82 ? 10.219 -6.787 -4.079 1.00 97.00 82 VAL A N 1
ATOM 615 C CA . VAL A 1 82 ? 10.909 -7.490 -5.161 1.00 97.00 82 VAL A CA 1
ATOM 616 C C . VAL A 1 82 ? 11.210 -6.500 -6.274 1.00 97.00 82 VAL A C 1
ATOM 618 O O . VAL A 1 82 ? 10.298 -5.902 -6.845 1.00 97.00 82 VAL A O 1
ATOM 621 N N . LEU A 1 83 ? 12.496 -6.349 -6.585 1.00 94.75 83 LEU A N 1
ATOM 622 C CA . LEU A 1 83 ? 12.986 -5.512 -7.674 1.00 94.75 83 LEU A CA 1
ATOM 623 C C . LEU A 1 83 ? 13.387 -6.420 -8.836 1.00 94.75 83 LEU A C 1
ATOM 625 O O . LEU A 1 83 ? 14.248 -7.284 -8.679 1.00 94.75 83 LEU A O 1
ATOM 629 N N . ASP A 1 84 ? 12.773 -6.213 -9.996 1.00 92.81 84 ASP A N 1
ATOM 630 C CA . ASP A 1 84 ? 13.187 -6.833 -11.250 1.00 92.81 84 ASP A CA 1
ATOM 631 C C . ASP A 1 84 ? 13.877 -5.784 -12.124 1.00 92.81 84 ASP A C 1
ATOM 633 O O . ASP A 1 84 ? 13.247 -4.855 -12.627 1.00 92.81 84 ASP A O 1
ATOM 637 N N . THR A 1 85 ? 15.191 -5.923 -12.275 1.00 90.50 85 THR A N 1
ATOM 638 C CA . THR A 1 85 ? 16.043 -5.036 -13.080 1.00 90.50 85 THR A CA 1
ATOM 639 C C . THR A 1 85 ? 16.536 -5.710 -14.360 1.00 90.50 85 THR A C 1
ATOM 641 O O . THR A 1 85 ? 17.439 -5.201 -15.020 1.00 90.50 85 THR A O 1
ATOM 644 N N . THR A 1 86 ? 15.975 -6.871 -14.718 1.00 88.94 86 THR A N 1
ATOM 645 C CA . THR A 1 86 ? 16.415 -7.648 -15.888 1.00 88.94 86 THR A CA 1
ATOM 646 C C . THR A 1 86 ? 15.901 -7.080 -17.213 1.00 88.94 86 THR A C 1
ATOM 648 O O . THR A 1 86 ? 16.460 -7.376 -18.270 1.00 88.94 86 THR A O 1
ATOM 651 N N . SER A 1 87 ? 14.851 -6.258 -17.158 1.00 83.38 87 SER A N 1
ATOM 652 C CA . SER A 1 87 ? 14.197 -5.641 -18.310 1.00 83.38 87 SER A CA 1
ATOM 653 C C . SER A 1 87 ? 14.636 -4.182 -18.515 1.00 83.38 87 SER A C 1
ATOM 655 O O . SER A 1 87 ? 15.221 -3.561 -17.628 1.00 83.38 87 SER A O 1
ATOM 657 N N . THR A 1 88 ? 14.348 -3.618 -19.694 1.00 85.44 88 THR A N 1
ATOM 658 C CA . THR A 1 88 ? 14.628 -2.206 -20.014 1.00 85.44 88 THR A CA 1
ATOM 659 C C . THR A 1 88 ? 13.902 -1.233 -19.082 1.00 85.44 88 THR A C 1
ATOM 661 O O . THR A 1 88 ? 14.455 -0.183 -18.762 1.00 85.44 88 THR A O 1
ATOM 664 N N . THR A 1 89 ? 12.703 -1.594 -18.617 1.00 89.12 89 THR A N 1
ATOM 665 C CA . THR A 1 89 ? 11.979 -0.865 -17.571 1.00 89.12 89 THR A CA 1
ATOM 666 C C . THR A 1 89 ? 12.028 -1.698 -16.293 1.00 89.12 89 THR A C 1
ATOM 668 O O . THR A 1 89 ? 11.476 -2.803 -16.269 1.00 89.12 89 THR A O 1
ATOM 671 N N . PRO A 1 90 ? 12.697 -1.234 -15.227 1.00 92.00 90 PRO A N 1
ATOM 672 C CA . PRO A 1 90 ? 12.694 -1.966 -13.972 1.00 92.00 90 PRO A CA 1
ATOM 673 C C . PRO A 1 90 ? 11.271 -2.056 -13.413 1.00 92.00 90 PRO A C 1
ATOM 675 O O . PRO A 1 90 ? 10.514 -1.093 -13.503 1.00 92.00 90 PRO A O 1
ATOM 678 N N . ALA A 1 91 ? 10.913 -3.182 -12.807 1.00 94.38 91 ALA A N 1
ATOM 679 C CA . ALA A 1 91 ? 9.627 -3.356 -12.13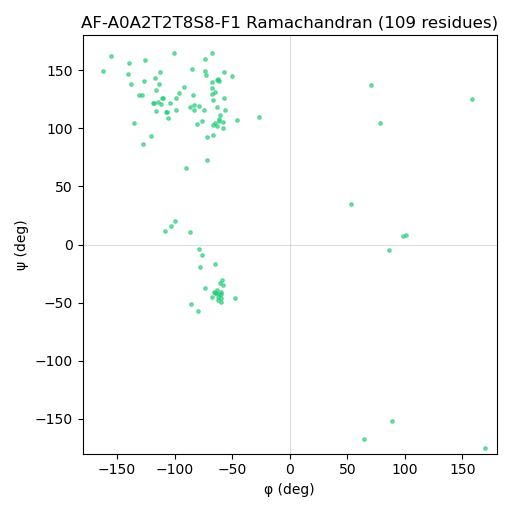8 1.00 94.38 91 ALA A CA 1
ATOM 680 C C . ALA A 1 91 ? 9.833 -3.512 -10.630 1.00 94.38 91 ALA A C 1
ATOM 682 O O . ALA A 1 91 ? 10.731 -4.230 -10.182 1.00 94.38 91 ALA A O 1
ATOM 683 N N . VAL A 1 92 ? 8.981 -2.863 -9.837 1.00 96.62 92 VAL A N 1
ATOM 684 C CA . VAL A 1 92 ? 8.993 -2.959 -8.374 1.00 96.62 92 VAL A CA 1
ATOM 685 C C . VAL A 1 92 ? 7.670 -3.527 -7.899 1.00 96.62 92 VAL A C 1
ATOM 687 O O . VAL A 1 92 ? 6.609 -2.957 -8.142 1.00 96.62 92 VAL A O 1
ATOM 690 N N . ARG A 1 93 ? 7.733 -4.645 -7.180 1.00 97.75 93 ARG A N 1
ATOM 691 C CA . ARG A 1 93 ? 6.586 -5.239 -6.493 1.00 97.75 93 ARG A CA 1
ATOM 692 C C . ARG A 1 93 ? 6.725 -4.995 -5.001 1.00 97.75 93 ARG A C 1
ATOM 694 O O . ARG A 1 93 ? 7.653 -5.512 -4.382 1.00 97.75 93 ARG A O 1
ATOM 701 N N . LEU A 1 94 ? 5.816 -4.198 -4.457 1.00 98.12 94 LEU A N 1
ATOM 702 C CA . LEU A 1 94 ? 5.722 -3.898 -3.035 1.00 98.12 94 LEU A CA 1
ATOM 703 C C . LEU A 1 94 ? 4.640 -4.790 -2.424 1.00 98.12 94 LEU A C 1
ATOM 705 O O . LEU A 1 94 ? 3.475 -4.676 -2.800 1.00 98.12 94 LEU A O 1
ATOM 709 N N . TYR A 1 95 ? 5.034 -5.677 -1.516 1.00 98.56 95 TYR A N 1
ATOM 710 C CA . TYR A 1 95 ? 4.133 -6.573 -0.800 1.00 98.56 95 TYR A CA 1
ATOM 711 C C . TYR A 1 95 ? 3.829 -5.986 0.574 1.00 98.56 95 TYR A C 1
ATOM 713 O O . TYR A 1 95 ? 4.741 -5.658 1.337 1.00 98.56 95 TYR A O 1
ATOM 721 N N . ALA A 1 96 ? 2.548 -5.847 0.883 1.00 98.31 96 ALA A N 1
ATOM 722 C CA . ALA A 1 96 ? 2.076 -5.319 2.149 1.00 98.31 96 ALA A CA 1
ATOM 723 C C . ALA A 1 96 ? 0.863 -6.103 2.657 1.00 98.31 96 ALA A C 1
ATOM 725 O O . ALA A 1 96 ? 0.106 -6.696 1.886 1.00 98.31 96 ALA A O 1
ATOM 726 N N . GLU A 1 97 ? 0.661 -6.056 3.965 1.00 98.38 97 GLU A N 1
ATOM 727 C CA . GLU A 1 97 ? -0.518 -6.581 4.646 1.00 98.38 97 GLU A CA 1
ATOM 728 C C . GLU A 1 97 ? -1.251 -5.414 5.305 1.00 98.38 97 GLU A C 1
ATOM 730 O O . GLU A 1 97 ? -0.625 -4.583 5.967 1.00 98.38 97 GLU A O 1
ATOM 735 N N . ARG A 1 98 ? -2.574 -5.330 5.131 1.00 96.44 98 ARG A N 1
ATOM 736 C CA . ARG A 1 98 ? -3.389 -4.266 5.750 1.00 96.44 98 ARG A CA 1
ATOM 737 C C . ARG A 1 98 ? -3.569 -4.476 7.247 1.00 96.44 98 ARG A C 1
ATOM 739 O O . ARG A 1 98 ? -3.632 -3.514 8.008 1.00 96.44 98 ARG A O 1
ATOM 746 N N . GLY A 1 99 ? -3.718 -5.730 7.664 1.00 95.06 99 GLY A N 1
ATOM 747 C CA . GLY A 1 99 ? -4.228 -6.042 8.995 1.00 95.06 99 GLY A CA 1
ATOM 748 C C . GLY A 1 99 ? -5.684 -5.572 9.191 1.00 95.06 99 GLY A C 1
ATOM 749 O O . GLY A 1 99 ? -6.391 -5.258 8.227 1.00 95.06 99 GLY A O 1
ATOM 750 N N . PRO A 1 100 ? -6.186 -5.557 10.437 1.00 96.50 100 PRO A N 1
ATOM 751 C CA . PRO A 1 100 ? -7.562 -5.173 10.721 1.00 96.50 100 PRO A CA 1
ATOM 752 C C . PRO A 1 100 ? -7.786 -3.666 10.557 1.00 96.50 100 PRO A C 1
ATOM 754 O O . PRO A 1 100 ? -6.938 -2.848 10.917 1.00 96.50 100 PRO A O 1
ATOM 757 N N . ARG A 1 101 ? -8.988 -3.299 10.098 1.00 97.12 101 ARG A N 1
ATOM 758 C CA . ARG A 1 101 ? -9.454 -1.910 10.111 1.00 97.12 101 ARG A CA 1
ATOM 759 C C . ARG A 1 101 ? -10.027 -1.562 11.480 1.00 97.12 101 ARG A C 1
ATOM 761 O O . ARG A 1 101 ? -11.003 -2.168 11.921 1.00 97.12 101 ARG A O 1
ATOM 768 N N . VAL A 1 102 ? -9.448 -0.567 12.131 1.00 96.38 102 VAL A N 1
ATOM 769 C CA . VAL A 1 102 ? -9.911 -0.045 13.414 1.00 96.38 102 VAL A CA 1
ATOM 770 C C . VAL A 1 102 ? -10.881 1.105 13.170 1.00 96.38 102 VAL A C 1
ATOM 772 O O . VAL A 1 102 ? -10.635 1.987 12.351 1.00 96.38 102 VAL A O 1
ATOM 775 N N . VAL A 1 103 ? -11.988 1.107 13.910 1.00 94.25 103 VAL A N 1
ATOM 776 C CA . VAL A 1 103 ? -12.978 2.189 13.909 1.00 94.25 103 VAL A CA 1
ATOM 777 C C . VAL A 1 103 ? -13.220 2.663 15.337 1.00 94.25 103 VAL A C 1
ATOM 779 O O . VAL A 1 103 ? -13.259 1.860 16.271 1.00 94.25 103 VAL A O 1
ATOM 782 N N . VAL A 1 104 ? -13.376 3.973 15.524 1.00 89.12 104 VAL A N 1
ATOM 783 C CA . VAL A 1 104 ? -13.677 4.545 16.842 1.00 89.12 104 VAL A CA 1
ATOM 784 C C . VAL A 1 104 ? -15.136 4.253 17.187 1.00 89.12 104 VAL A C 1
ATOM 786 O O . VAL A 1 104 ? -16.041 4.729 16.509 1.00 89.12 104 VAL A O 1
ATOM 789 N N . GLY A 1 105 ? -15.365 3.466 18.240 1.00 91.44 105 GLY A N 1
ATOM 790 C CA . GLY A 1 105 ? -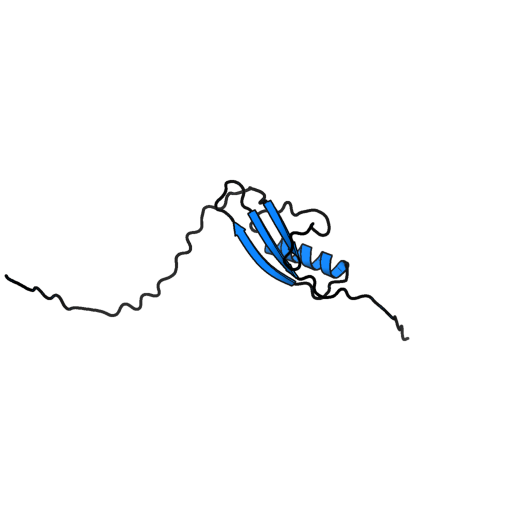16.716 3.116 18.691 1.00 91.44 105 GLY A CA 1
ATOM 791 C C . GLY A 1 105 ? -17.331 4.145 19.642 1.00 91.44 105 GLY A C 1
ATOM 792 O O . GLY A 1 105 ? -18.448 4.608 19.430 1.00 91.44 105 GLY A O 1
ATOM 793 N N . HIS A 1 106 ? -16.600 4.523 20.693 1.00 92.00 106 HIS A N 1
ATOM 794 C CA . HIS A 1 106 ? -17.080 5.447 21.720 1.00 92.00 106 HIS A CA 1
ATOM 795 C C . HIS A 1 106 ? -15.985 6.440 22.106 1.00 92.00 106 HIS A C 1
ATOM 797 O O . HIS A 1 106 ? -14.832 6.054 22.291 1.00 92.00 106 HIS A O 1
ATOM 803 N N . LEU A 1 107 ? -16.365 7.708 22.266 1.00 92.19 107 LEU A N 1
ATOM 804 C CA . LEU A 1 107 ? -15.493 8.772 22.751 1.00 92.19 107 LEU A CA 1
ATOM 805 C C . LEU A 1 107 ? -15.941 9.180 24.157 1.00 92.19 107 LEU A C 1
ATOM 807 O O . LEU A 1 107 ? -17.103 9.528 24.362 1.00 92.19 107 LEU A O 1
ATOM 811 N N . ARG A 1 108 ? -15.017 9.154 25.118 1.00 92.69 108 ARG A N 1
ATOM 812 C CA . ARG A 1 108 ? -15.215 9.711 26.460 1.00 92.69 108 ARG A CA 1
ATOM 813 C C . ARG A 1 108 ? -14.266 10.889 26.631 1.00 92.69 108 ARG A C 1
ATOM 815 O O . ARG A 1 108 ? -13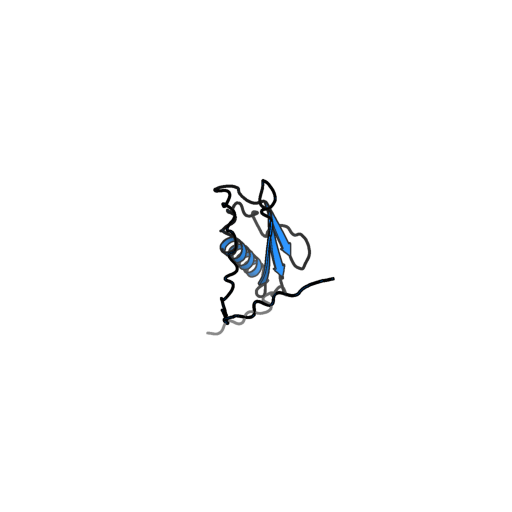.062 10.722 26.470 1.00 92.69 108 ARG A O 1
ATOM 822 N N . ILE A 1 109 ? -14.821 12.057 26.939 1.00 92.38 109 ILE A N 1
ATOM 823 C CA . ILE A 1 109 ? -14.064 13.274 27.241 1.00 92.38 109 ILE A CA 1
ATOM 824 C C . ILE A 1 109 ? -14.257 13.557 28.727 1.00 92.38 109 ILE A C 1
ATOM 826 O O . ILE A 1 109 ? -15.392 13.605 29.199 1.00 92.38 109 ILE A O 1
ATOM 830 N N . GLU A 1 110 ? -13.157 13.707 29.454 1.00 93.00 110 GLU A N 1
ATOM 831 C CA . GLU A 1 110 ? -13.153 14.028 30.881 1.00 93.00 110 GLU A CA 1
ATOM 832 C C . GLU A 1 110 ? -12.478 15.382 31.103 1.00 93.00 110 GLU A C 1
ATOM 834 O O . GLU A 1 110 ? -11.516 15.712 30.404 1.00 93.00 110 GLU A O 1
ATOM 839 N N . GLY A 1 111 ? -12.996 16.153 32.061 1.00 80.81 111 GLY A N 1
ATOM 840 C CA . GLY A 1 111 ? -12.530 17.482 32.452 1.00 80.81 111 GLY A CA 1
ATOM 841 C C . GLY A 1 111 ? -13.058 17.877 33.822 1.00 80.81 111 GLY A C 1
ATOM 842 O O . GLY A 1 111 ? -14.024 17.227 34.285 1.00 80.81 111 GLY A O 1
#

Nearest PDB structures (foldseek):
  8q0g-assembly1_A  TM=6.106E-01  e=2.359E-01  Escherichia coli
  8pzv-assembly1_A  TM=6.428E-01  e=3.076E-01  Escherichia coli
  4xga-assembly1_B  TM=6.454E-01  e=4.285E-01  Escherichia coli K-12
  8sqb-assembly1_A  TM=6.510E-01  e=5.587E-01  Escherichia coli
  9cnx-assembly1_A  TM=6.609E-01  e=1.238E+00  Escherichia coli

Secondary structure (DSSP, 8-state):
-----------------------PPP-TTPPPEEEEEETTEEE--SSSPP---GGGHHHHHHHHHHHHHHTT-TT-EEEEEEEE-SSSS-EEEEEEE--PPP---------

pLDDT: mean 82.33, std 21.03, range [37.34, 98.56]